Protein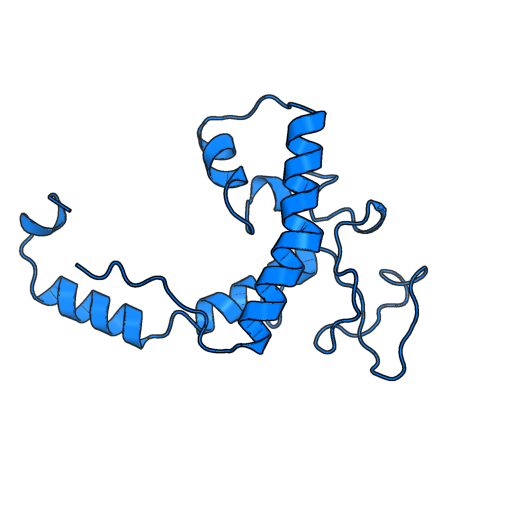 AF-F3GKU1-F1 (afdb_monomer)

Structure (mmCIF, N/CA/C/O backbone):
data_AF-F3GKU1-F1
#
_entry.id   AF-F3GKU1-F1
#
loop_
_atom_site.group_PDB
_atom_site.id
_atom_site.type_symbol
_atom_site.label_atom_id
_atom_site.label_alt_id
_atom_site.label_comp_id
_atom_site.label_asym_id
_atom_site.label_entity_id
_atom_site.label_seq_id
_atom_site.pdbx_PDB_ins_code
_atom_site.Cartn_x
_atom_site.Cartn_y
_atom_site.Cartn_z
_atom_site.occupancy
_atom_site.B_iso_or_equiv
_atom_site.auth_seq_id
_atom_site.auth_comp_id
_atom_site.auth_asym_id
_atom_site.auth_atom_id
_atom_site.pdbx_PDB_model_num
ATOM 1 N N . MET A 1 1 ? 11.829 -16.153 27.163 1.00 31.34 1 MET A N 1
ATOM 2 C CA . MET A 1 1 ? 10.716 -16.484 26.253 1.00 31.34 1 MET A CA 1
ATOM 3 C C . MET A 1 1 ? 10.863 -15.597 25.032 1.00 31.34 1 MET A C 1
ATOM 5 O O . MET A 1 1 ? 10.519 -14.423 25.094 1.00 31.34 1 MET A O 1
ATOM 9 N N . ASP A 1 2 ? 11.486 -16.125 23.980 1.00 33.62 2 ASP A N 1
ATOM 10 C CA . ASP A 1 2 ? 11.633 -15.435 22.699 1.00 33.62 2 ASP A CA 1
ATOM 11 C C . ASP A 1 2 ? 10.280 -15.423 21.992 1.00 33.62 2 ASP A C 1
ATOM 13 O O . ASP A 1 2 ? 9.871 -16.401 21.366 1.00 33.62 2 ASP A O 1
ATOM 17 N N . VAL A 1 3 ? 9.557 -14.311 22.121 1.00 36.03 3 VAL A N 1
ATOM 18 C CA . VAL A 1 3 ? 8.412 -14.024 21.257 1.00 36.03 3 VAL A CA 1
ATOM 19 C C . VAL A 1 3 ? 8.989 -13.783 19.869 1.00 36.03 3 VAL A C 1
ATOM 21 O O . VAL A 1 3 ? 9.518 -12.713 19.565 1.00 36.03 3 VAL A O 1
ATOM 24 N N . ASN A 1 4 ? 8.977 -14.840 19.065 1.00 41.72 4 ASN A N 1
ATOM 25 C CA . ASN A 1 4 ? 9.562 -14.883 17.739 1.00 41.72 4 ASN A CA 1
ATOM 26 C C . ASN A 1 4 ? 8.897 -13.802 16.872 1.00 41.72 4 ASN A C 1
ATOM 28 O O . ASN A 1 4 ? 7.766 -13.960 16.411 1.00 41.72 4 ASN A O 1
ATOM 32 N N . ARG A 1 5 ? 9.578 -12.665 16.682 1.00 47.19 5 ARG A N 1
ATOM 33 C CA . ARG A 1 5 ? 9.209 -11.688 15.656 1.00 47.19 5 ARG A CA 1
ATOM 34 C C . ARG A 1 5 ? 9.320 -12.435 14.340 1.00 47.19 5 ARG A C 1
ATOM 36 O O . ARG A 1 5 ? 10.440 -12.741 13.940 1.00 47.19 5 ARG A O 1
ATOM 43 N N . ALA A 1 6 ? 8.193 -12.748 13.704 1.00 55.69 6 ALA A N 1
ATOM 44 C CA . ALA A 1 6 ? 8.179 -13.306 12.360 1.00 55.69 6 ALA A CA 1
ATOM 45 C C . ALA A 1 6 ? 9.027 -12.392 11.464 1.00 55.69 6 ALA A C 1
ATOM 47 O O . ALA A 1 6 ? 8.610 -11.296 11.090 1.00 55.69 6 ALA A O 1
ATOM 48 N N . ARG A 1 7 ? 10.275 -12.793 11.215 1.00 62.81 7 ARG A N 1
ATOM 49 C CA . ARG A 1 7 ? 11.162 -12.087 10.305 1.00 62.81 7 ARG A CA 1
ATOM 50 C C . ARG A 1 7 ? 10.754 -12.509 8.908 1.00 62.81 7 ARG A C 1
ATOM 52 O O . ARG A 1 7 ? 10.649 -13.698 8.621 1.00 62.81 7 ARG A O 1
ATOM 59 N N . ILE A 1 8 ? 10.529 -11.527 8.046 1.00 72.06 8 ILE A N 1
ATOM 60 C CA . ILE A 1 8 ? 10.492 -11.772 6.610 1.00 72.06 8 ILE A CA 1
ATOM 61 C C . ILE A 1 8 ? 11.910 -12.223 6.243 1.00 72.06 8 ILE A C 1
ATOM 63 O O . ILE A 1 8 ? 12.859 -11.456 6.398 1.00 72.06 8 ILE A O 1
ATOM 67 N N . ASN A 1 9 ? 12.059 -13.492 5.860 1.00 77.88 9 ASN A N 1
ATOM 68 C CA . ASN A 1 9 ? 13.371 -14.092 5.604 1.00 77.88 9 ASN A CA 1
ATOM 69 C C . ASN A 1 9 ? 13.991 -13.573 4.302 1.00 77.88 9 ASN A C 1
ATOM 71 O O . ASN A 1 9 ? 15.211 -13.528 4.178 1.00 77.88 9 ASN A O 1
ATOM 75 N N . ASP A 1 10 ? 13.151 -13.168 3.349 1.00 84.69 10 ASP A N 1
ATOM 76 C CA . ASP A 1 10 ? 13.570 -12.522 2.112 1.00 84.69 10 ASP A CA 1
ATOM 77 C C . ASP A 1 10 ? 13.841 -11.017 2.351 1.00 84.69 10 ASP A C 1
ATOM 79 O O . ASP A 1 10 ? 12.898 -10.250 2.578 1.00 84.69 10 ASP A O 1
ATOM 83 N N . PRO A 1 11 ? 15.106 -10.556 2.285 1.00 87.38 11 PRO A N 1
ATOM 84 C CA . PRO A 1 11 ? 15.442 -9.154 2.516 1.00 87.38 11 PRO A CA 1
ATOM 85 C C . PRO A 1 11 ? 14.843 -8.209 1.464 1.00 87.38 11 PRO A C 1
ATOM 87 O O . PRO A 1 11 ? 14.555 -7.058 1.791 1.00 87.38 11 PRO A O 1
ATOM 90 N N . LEU A 1 12 ? 14.612 -8.669 0.229 1.00 89.88 12 LEU A N 1
ATOM 91 C CA . LEU A 1 12 ? 13.977 -7.849 -0.807 1.00 89.88 12 LEU A CA 1
ATOM 92 C C . LEU A 1 12 ? 12.496 -7.643 -0.498 1.00 89.88 12 LEU A C 1
ATOM 94 O O . LEU A 1 12 ? 11.981 -6.535 -0.627 1.00 89.88 12 LEU A O 1
ATOM 98 N N . LEU A 1 13 ? 11.819 -8.693 -0.033 1.00 91.06 13 LEU A N 1
ATOM 99 C CA . LEU A 1 13 ? 10.432 -8.589 0.409 1.00 91.06 13 LEU A CA 1
ATOM 100 C C . LEU A 1 13 ? 10.304 -7.736 1.678 1.00 91.06 13 LEU A C 1
ATOM 102 O O . LEU A 1 13 ? 9.358 -6.964 1.801 1.00 91.06 13 LEU A O 1
ATOM 106 N N . ALA A 1 14 ? 11.261 -7.832 2.604 1.00 90.94 14 ALA A N 1
ATOM 107 C CA . ALA A 1 14 ? 11.294 -6.985 3.794 1.00 90.94 14 ALA A CA 1
ATOM 108 C C . ALA A 1 14 ? 11.444 -5.499 3.427 1.00 90.94 14 ALA A C 1
ATOM 110 O O . ALA A 1 14 ? 10.723 -4.658 3.967 1.00 90.94 14 ALA A O 1
ATOM 111 N N . GLN A 1 15 ? 12.329 -5.186 2.476 1.00 93.88 15 GLN A N 1
ATOM 112 C CA . GLN A 1 15 ? 12.465 -3.834 1.937 1.00 93.88 15 GLN A CA 1
ATOM 113 C C . GLN A 1 15 ? 11.167 -3.372 1.273 1.00 93.88 15 GLN A C 1
ATOM 115 O O . GLN A 1 15 ? 10.709 -2.262 1.515 1.00 93.88 15 GLN A O 1
ATOM 120 N N . GLU A 1 16 ? 10.522 -4.236 0.494 1.00 95.25 16 GLU A N 1
ATOM 121 C CA . GLU A 1 16 ? 9.262 -3.899 -0.160 1.00 95.25 16 GLU A CA 1
ATOM 122 C C . GLU A 1 16 ? 8.127 -3.612 0.841 1.00 95.25 16 GLU A C 1
ATOM 124 O O . GLU A 1 16 ? 7.320 -2.711 0.615 1.00 95.25 16 GLU A O 1
ATOM 129 N N . VAL A 1 17 ? 8.087 -4.306 1.983 1.00 96.56 17 VAL A N 1
ATOM 130 C CA . VAL A 1 17 ? 7.172 -3.958 3.085 1.00 96.56 17 VAL A CA 1
ATOM 131 C C . VAL A 1 17 ? 7.503 -2.598 3.687 1.00 96.56 17 VAL A C 1
ATOM 133 O O . VAL A 1 17 ? 6.584 -1.836 3.998 1.00 96.56 17 VAL A O 1
ATOM 136 N N . ALA A 1 18 ? 8.785 -2.280 3.865 1.00 96.50 18 ALA A N 1
ATOM 137 C CA . ALA A 1 18 ? 9.199 -0.977 4.376 1.00 96.50 18 ALA A CA 1
ATOM 138 C C . ALA A 1 18 ? 8.779 0.147 3.418 1.00 96.50 18 ALA A C 1
ATOM 140 O O . ALA A 1 18 ? 8.179 1.127 3.859 1.00 96.50 18 ALA A O 1
ATOM 141 N N . ASP A 1 19 ? 8.997 -0.034 2.114 1.00 97.75 19 ASP A N 1
ATOM 142 C CA . ASP A 1 19 ? 8.536 0.908 1.096 1.00 97.75 19 ASP A CA 1
ATOM 143 C C . ASP A 1 19 ? 7.016 1.091 1.171 1.00 97.75 19 ASP A C 1
ATOM 145 O O . ASP A 1 19 ? 6.537 2.217 1.216 1.00 97.75 19 ASP A O 1
ATOM 149 N N . PHE A 1 20 ? 6.242 -0.001 1.244 1.00 98.50 20 PHE A N 1
ATOM 150 C CA . PHE A 1 20 ? 4.777 0.078 1.316 1.00 98.50 20 PHE A CA 1
ATOM 151 C C . PHE A 1 20 ? 4.325 0.814 2.577 1.00 98.50 20 PHE A C 1
ATOM 153 O O . PHE A 1 20 ? 3.389 1.613 2.565 1.00 98.50 20 PHE A O 1
ATOM 160 N N . THR A 1 21 ? 5.012 0.559 3.687 1.00 98.12 21 THR A N 1
ATOM 161 C CA . THR A 1 21 ? 4.732 1.216 4.961 1.00 98.12 21 THR A CA 1
ATOM 162 C C . THR A 1 21 ? 4.947 2.726 4.857 1.00 98.12 21 THR A C 1
ATOM 164 O O . THR A 1 21 ? 4.131 3.486 5.375 1.00 98.12 21 THR A O 1
ATOM 167 N N . ASN A 1 22 ? 5.998 3.166 4.165 1.00 97.94 22 ASN A N 1
ATOM 168 C CA . ASN A 1 22 ? 6.314 4.582 3.990 1.00 97.94 22 ASN A CA 1
ATOM 169 C C . ASN A 1 22 ? 5.406 5.264 2.958 1.00 97.94 22 ASN A C 1
ATOM 171 O O . ASN A 1 22 ? 4.825 6.307 3.248 1.00 97.94 22 ASN A O 1
ATOM 175 N N . ASP A 1 23 ? 5.261 4.661 1.780 1.00 98.06 23 ASP A N 1
ATOM 176 C CA . ASP A 1 23 ? 4.558 5.253 0.640 1.00 98.06 23 ASP A CA 1
ATOM 177 C C . ASP A 1 23 ? 3.034 5.239 0.841 1.00 98.06 23 ASP A C 1
ATOM 179 O O . ASP A 1 23 ? 2.338 6.185 0.477 1.00 98.06 23 ASP A O 1
ATOM 183 N N . CYS A 1 24 ? 2.505 4.182 1.462 1.00 98.56 24 CYS A N 1
ATOM 184 C CA . CYS A 1 24 ? 1.066 3.970 1.598 1.00 98.56 24 CYS A CA 1
ATOM 185 C C . CYS A 1 24 ? 0.586 4.209 3.028 1.00 98.56 24 CYS A C 1
ATOM 187 O O . CYS A 1 24 ? -0.231 5.096 3.290 1.00 98.56 24 CYS A O 1
ATOM 189 N N . TYR A 1 25 ? 1.076 3.408 3.974 1.00 98.56 25 TYR A N 1
ATOM 190 C CA . TYR A 1 25 ? 0.494 3.362 5.315 1.00 98.56 25 TYR A CA 1
ATOM 191 C C . TYR A 1 25 ? 0.750 4.642 6.115 1.00 98.56 25 TYR A C 1
ATOM 193 O O . TYR A 1 25 ? -0.182 5.191 6.700 1.00 98.56 25 TYR A O 1
ATOM 201 N N . ALA A 1 26 ? 1.978 5.165 6.115 1.00 98.06 26 ALA A N 1
ATOM 202 C CA . ALA A 1 26 ? 2.312 6.396 6.827 1.00 98.06 26 ALA A CA 1
ATOM 203 C C . ALA A 1 26 ? 1.495 7.589 6.305 1.00 98.06 26 ALA A C 1
ATOM 205 O O . ALA A 1 26 ? 0.947 8.363 7.096 1.00 98.06 26 ALA A O 1
ATOM 206 N N . LEU A 1 27 ? 1.333 7.689 4.982 1.00 97.69 27 LEU A N 1
ATOM 207 C CA . LEU A 1 27 ? 0.495 8.708 4.355 1.00 97.69 27 LEU A CA 1
ATOM 208 C C . LEU A 1 27 ? -0.983 8.553 4.750 1.00 97.69 27 LEU A C 1
ATOM 210 O O . LEU A 1 27 ? -1.633 9.540 5.099 1.00 97.69 27 LEU A O 1
ATOM 214 N N . ALA A 1 28 ? -1.508 7.325 4.776 1.00 98.25 28 ALA A N 1
ATOM 215 C CA . ALA A 1 28 ? -2.889 7.057 5.180 1.00 98.25 28 ALA A CA 1
ATOM 216 C C . ALA A 1 28 ? -3.126 7.409 6.653 1.00 98.25 28 ALA A C 1
ATOM 218 O O . ALA A 1 28 ? -4.119 8.056 6.987 1.00 98.25 28 ALA A O 1
ATOM 219 N N . ARG A 1 29 ? -2.184 7.065 7.537 1.00 98.12 29 ARG A N 1
ATOM 220 C CA . ARG A 1 29 ? -2.221 7.446 8.955 1.00 98.12 29 ARG A CA 1
ATOM 221 C C . ARG A 1 29 ? -2.193 8.960 9.138 1.00 98.12 29 ARG A C 1
ATOM 223 O O . ARG A 1 29 ? -2.963 9.473 9.944 1.00 98.12 29 ARG A O 1
ATOM 230 N N . SER A 1 30 ? -1.363 9.663 8.368 1.00 97.81 30 SER A N 1
ATOM 231 C CA . SER A 1 30 ? -1.318 11.128 8.358 1.00 97.81 30 SER A CA 1
ATOM 232 C C . SER A 1 30 ? -2.661 11.728 7.924 1.00 97.81 30 SER A C 1
ATOM 234 O O . SER A 1 30 ? -3.244 12.533 8.649 1.00 97.81 30 SER A O 1
ATOM 236 N N . ARG A 1 31 ? -3.230 11.258 6.804 1.00 97.50 31 ARG A N 1
ATOM 237 C CA . ARG A 1 31 ? -4.549 11.700 6.319 1.00 97.50 31 ARG A CA 1
ATOM 238 C C . ARG A 1 31 ? -5.657 11.420 7.338 1.00 97.50 31 ARG A C 1
ATOM 240 O O . ARG A 1 31 ? -6.488 12.291 7.582 1.00 97.50 31 ARG A O 1
ATOM 247 N N . LEU A 1 32 ? -5.669 10.236 7.954 1.00 97.62 32 LEU A N 1
ATOM 248 C CA . LEU A 1 32 ? -6.634 9.877 8.998 1.00 97.62 32 LEU A CA 1
ATOM 249 C C . LEU A 1 32 ? -6.525 10.803 10.217 1.00 97.62 32 LEU A C 1
ATOM 251 O O . LEU A 1 32 ? -7.541 11.267 10.726 1.00 97.62 32 LEU A O 1
ATOM 255 N N . PHE A 1 33 ? -5.300 11.110 10.648 1.00 96.69 33 PHE A N 1
ATOM 256 C CA . PHE A 1 33 ? -5.053 12.041 11.746 1.00 96.69 33 PHE A CA 1
ATOM 257 C C . PHE A 1 33 ? -5.530 13.464 11.426 1.00 96.69 33 PHE A C 1
ATOM 259 O O . PHE A 1 33 ? -6.079 14.131 12.295 1.00 96.69 33 PHE A O 1
ATOM 266 N N . MET A 1 34 ? -5.363 13.925 10.185 1.00 96.88 34 MET A N 1
ATOM 267 C CA . MET A 1 34 ? -5.808 15.261 9.770 1.00 96.88 34 MET A CA 1
ATOM 268 C C . MET A 1 34 ? -7.332 15.365 9.628 1.00 96.88 34 MET A C 1
ATOM 270 O O . MET A 1 34 ? -7.914 16.380 9.997 1.00 96.88 34 MET A O 1
ATOM 274 N N . THR A 1 35 ? -7.979 14.330 9.089 1.00 95.94 35 THR A N 1
ATOM 275 C CA . THR A 1 35 ? -9.422 14.342 8.777 1.00 95.94 35 THR A CA 1
ATOM 276 C C . THR A 1 35 ? -10.307 13.951 9.958 1.00 95.94 35 THR A C 1
ATOM 278 O O . THR A 1 35 ? -11.468 14.348 9.987 1.00 95.94 35 THR A O 1
ATOM 281 N N . GLN A 1 36 ? -9.770 13.197 10.924 1.00 95.12 36 GLN A N 1
ATOM 282 C CA . GLN A 1 36 ? -10.454 12.747 12.145 1.00 95.12 36 GLN A CA 1
ATOM 283 C C . GLN A 1 36 ? -11.893 12.233 11.915 1.00 95.12 36 GLN A C 1
ATOM 285 O O . GLN A 1 36 ? -12.822 12.674 12.599 1.00 95.12 36 GLN A O 1
ATOM 290 N N . PRO A 1 37 ? -12.122 11.308 10.962 1.00 95.56 37 PRO A N 1
ATOM 291 C CA . PRO A 1 37 ? -13.446 10.743 10.758 1.00 95.56 37 PRO A CA 1
ATOM 292 C C . PRO A 1 37 ? -13.875 9.932 11.985 1.00 95.56 37 PRO A C 1
ATOM 294 O O . PRO A 1 37 ? -13.052 9.364 12.708 1.00 95.56 37 PRO A O 1
ATOM 297 N N . THR A 1 38 ? -15.183 9.825 12.203 1.00 96.50 38 THR A N 1
ATOM 298 C CA . THR A 1 38 ? -15.720 8.935 13.235 1.00 96.50 38 THR A CA 1
ATOM 299 C C . THR A 1 38 ? -15.514 7.481 12.820 1.00 96.50 38 THR A C 1
ATOM 301 O O . THR A 1 38 ? -16.027 7.047 11.790 1.00 96.50 38 THR A O 1
ATOM 304 N N . LEU A 1 39 ? -14.778 6.726 13.637 1.00 96.38 39 LEU A N 1
ATOM 305 C CA . LEU A 1 39 ? -14.499 5.310 13.421 1.00 96.38 39 LEU A CA 1
ATOM 306 C C . LEU A 1 39 ? -15.202 4.443 14.468 1.00 96.38 39 LEU A C 1
ATOM 308 O O . LEU A 1 39 ? -15.283 4.794 15.645 1.00 96.38 39 LEU A O 1
ATOM 312 N N . THR A 1 40 ? -15.663 3.273 14.037 1.00 97.06 40 THR A N 1
ATOM 313 C CA . THR A 1 40 ? -16.077 2.183 14.931 1.00 97.06 40 THR A CA 1
ATOM 314 C C . THR A 1 40 ? -14.874 1.602 15.676 1.00 97.06 40 THR A C 1
ATOM 316 O O . THR A 1 40 ? -13.721 1.788 15.278 1.00 97.06 40 THR A O 1
ATOM 319 N N . LYS A 1 41 ? -15.123 0.846 16.750 1.00 95.06 41 LYS A N 1
ATOM 320 C CA . LYS A 1 41 ? -14.055 0.180 17.511 1.00 95.06 41 LYS A CA 1
ATOM 321 C C . LYS A 1 41 ? -13.266 -0.804 16.641 1.00 95.06 41 LYS A C 1
ATOM 323 O O . LYS A 1 41 ? -12.047 -0.904 16.758 1.00 95.06 41 LYS A O 1
ATOM 328 N N . GLU A 1 42 ? -13.951 -1.493 15.7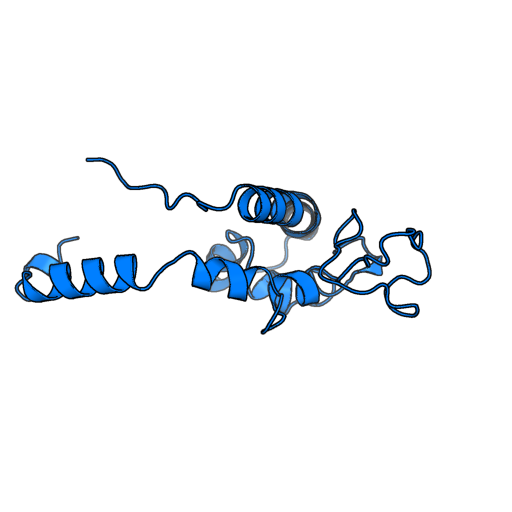39 1.00 95.12 42 GLU A N 1
ATOM 329 C CA . GLU A 1 42 ? -13.361 -2.430 14.788 1.00 95.12 42 GLU A CA 1
ATOM 330 C C . GLU A 1 42 ? -12.456 -1.695 13.796 1.00 95.12 42 GLU A C 1
ATOM 332 O O . GLU A 1 42 ? -11.334 -2.133 13.546 1.00 95.12 42 GLU A O 1
ATOM 337 N N . GLN A 1 43 ? -12.904 -0.545 13.283 1.00 96.19 43 GLN A N 1
ATOM 338 C CA . GLN A 1 43 ? -12.098 0.297 12.398 1.00 96.19 43 GLN A CA 1
ATOM 339 C C . GLN A 1 43 ? -10.881 0.886 13.115 1.00 96.19 43 GLN A C 1
ATOM 341 O O . GLN A 1 43 ? -9.802 0.894 12.535 1.00 96.19 43 GLN A O 1
ATOM 346 N N . LEU A 1 44 ? -11.014 1.316 14.375 1.00 95.50 44 LEU A N 1
ATOM 347 C CA . LEU A 1 44 ? -9.887 1.814 15.176 1.00 95.50 44 LEU A CA 1
ATOM 348 C C . LEU A 1 44 ? -8.767 0.776 15.318 1.00 95.50 44 LEU A C 1
ATOM 350 O O . LEU A 1 44 ? -7.592 1.139 15.323 1.00 95.50 44 LEU A O 1
ATOM 354 N N . ASN A 1 45 ? -9.119 -0.506 15.408 1.00 94.69 45 ASN A N 1
ATOM 355 C CA . ASN A 1 45 ? -8.140 -1.588 15.409 1.00 94.69 45 ASN A CA 1
ATOM 356 C C . ASN A 1 45 ? -7.581 -1.852 14.005 1.00 94.69 45 ASN A C 1
ATOM 358 O O . ASN A 1 45 ? -6.370 -1.994 13.847 1.00 94.69 45 ASN A O 1
ATOM 362 N N . ASP A 1 46 ? -8.446 -1.888 12.990 1.00 96.06 46 ASP A N 1
ATOM 363 C CA . ASP A 1 46 ? -8.073 -2.171 11.601 1.00 96.06 46 ASP A CA 1
ATOM 364 C C . ASP A 1 46 ? -7.064 -1.155 11.038 1.00 96.06 46 ASP A C 1
ATOM 366 O O . ASP A 1 46 ? -6.092 -1.551 10.396 1.00 96.06 46 ASP A O 1
ATOM 370 N N . VAL A 1 47 ? -7.217 0.138 11.348 1.00 97.69 47 VAL A N 1
ATOM 371 C CA . VAL A 1 47 ? -6.310 1.197 10.863 1.00 97.69 47 VAL A CA 1
ATOM 372 C C . 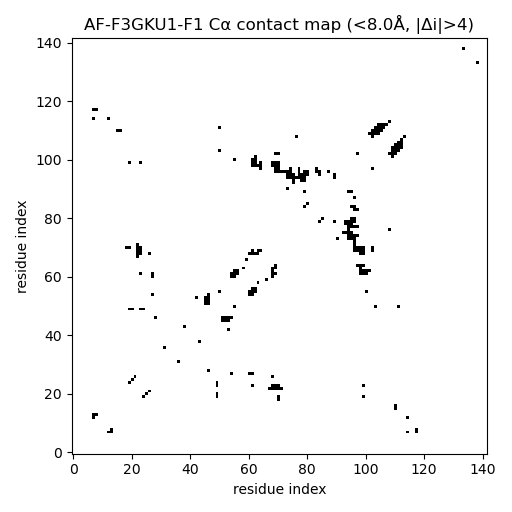VAL A 1 47 ? -4.899 1.125 11.453 1.00 97.69 47 VAL A C 1
ATOM 374 O O . VAL A 1 47 ? -4.030 1.873 11.009 1.00 97.69 47 VAL A O 1
ATOM 377 N N . ASN A 1 48 ? -4.639 0.273 12.453 1.00 95.62 48 ASN A N 1
ATOM 378 C CA . ASN A 1 48 ? -3.300 0.068 13.029 1.00 95.62 48 ASN A CA 1
ATOM 379 C C . ASN A 1 48 ? -2.446 -0.939 12.237 1.00 95.62 48 ASN A C 1
ATOM 381 O O . ASN A 1 48 ? -1.332 -1.262 12.652 1.00 95.62 48 ASN A O 1
ATOM 385 N N . TRP A 1 49 ? -2.953 -1.438 11.109 1.00 95.00 49 TRP A N 1
ATOM 386 C CA . TRP A 1 49 ? -2.288 -2.424 10.268 1.00 95.00 49 TRP A CA 1
ATOM 387 C C . TRP A 1 49 ? -2.045 -1.890 8.852 1.00 95.00 49 TRP A C 1
ATOM 389 O O . TRP A 1 49 ? -2.913 -1.245 8.266 1.00 95.00 49 TRP A O 1
ATOM 399 N N . ILE A 1 50 ? -0.887 -2.214 8.261 1.00 96.44 50 ILE A N 1
ATOM 400 C CA . ILE A 1 50 ? -0.528 -1.759 6.904 1.00 96.44 50 ILE A CA 1
ATOM 401 C C . ILE A 1 50 ? -1.536 -2.230 5.849 1.00 96.44 50 ILE A C 1
ATOM 403 O O . ILE A 1 50 ? -1.818 -1.503 4.903 1.00 96.44 50 ILE A O 1
ATOM 407 N N . GLY A 1 51 ? -2.136 -3.406 6.049 1.00 96.38 51 GLY A N 1
ATOM 408 C CA . GLY A 1 51 ? -3.184 -3.973 5.201 1.00 96.38 51 GLY A CA 1
ATOM 409 C C . GLY A 1 51 ? -4.603 -3.673 5.673 1.00 96.38 51 GLY A C 1
ATOM 410 O O . GLY A 1 51 ? -5.480 -4.509 5.456 1.00 96.38 51 GLY A O 1
ATOM 411 N N . SER A 1 52 ? -4.806 -2.560 6.383 1.00 98.25 52 SER A N 1
ATOM 412 C CA . SER A 1 52 ? -6.110 -2.084 6.859 1.00 98.25 52 SER A CA 1
ATOM 413 C C . SER A 1 52 ? -7.177 -2.182 5.767 1.00 98.25 52 SER A C 1
ATOM 415 O O . SER A 1 52 ? -7.025 -1.625 4.676 1.00 98.25 52 SER A O 1
ATOM 417 N N . ARG A 1 53 ? -8.292 -2.858 6.071 1.00 97.62 53 ARG A N 1
ATOM 418 C CA . ARG A 1 53 ? -9.453 -2.893 5.172 1.00 97.62 53 ARG A CA 1
ATOM 419 C C . ARG A 1 53 ? -10.070 -1.512 5.018 1.00 97.62 53 ARG A C 1
ATOM 421 O O . ARG A 1 53 ? -10.509 -1.182 3.925 1.00 97.62 53 ARG A O 1
ATOM 428 N N . PHE A 1 54 ? -10.065 -0.706 6.075 1.00 97.88 54 PHE A N 1
ATOM 429 C CA . PHE A 1 54 ? -10.519 0.675 6.031 1.00 97.88 54 PHE A CA 1
ATOM 430 C C . PHE A 1 54 ? -9.742 1.474 4.978 1.00 97.88 54 PHE A C 1
ATOM 432 O O . PHE A 1 54 ? -10.370 2.058 4.102 1.00 97.88 54 PHE A O 1
ATOM 439 N N . PHE A 1 55 ? -8.404 1.443 4.985 1.00 98.44 55 PHE A N 1
ATOM 440 C CA . PHE A 1 55 ? -7.605 2.155 3.974 1.00 98.44 55 PHE A CA 1
ATOM 441 C C . PHE A 1 55 ? -7.726 1.570 2.562 1.00 98.44 55 PHE A C 1
ATOM 443 O O . PHE A 1 55 ? -7.598 2.310 1.591 1.00 98.44 55 PHE A O 1
ATOM 450 N N . LEU A 1 56 ? -7.993 0.268 2.432 1.00 98.19 56 LEU A N 1
ATOM 451 C CA . LEU A 1 56 ? -8.213 -0.382 1.134 1.00 98.19 56 LEU A CA 1
ATOM 452 C C . LEU A 1 56 ? -9.582 -0.075 0.515 1.00 98.19 56 LEU A C 1
ATOM 454 O O . LEU A 1 56 ? -9.711 -0.109 -0.705 1.00 98.19 56 LEU A O 1
ATOM 458 N N . GLN A 1 57 ? -10.607 0.145 1.341 1.00 97.06 57 GLN A N 1
ATOM 459 C CA . GLN A 1 57 ? -12.007 0.228 0.903 1.00 97.06 57 GLN A CA 1
ATOM 460 C C . GLN A 1 57 ? -12.589 1.638 0.981 1.00 97.06 57 GLN A C 1
ATOM 462 O O . GLN A 1 57 ? -13.645 1.887 0.403 1.00 97.06 57 GLN A O 1
ATOM 467 N N . THR A 1 58 ? -11.938 2.550 1.700 1.00 96.56 58 THR A N 1
ATOM 468 C CA . THR A 1 58 ? -12.397 3.934 1.826 1.00 96.56 58 THR A CA 1
ATOM 469 C C . THR A 1 58 ? -11.811 4.760 0.682 1.00 96.56 58 THR A C 1
ATOM 471 O O . THR A 1 58 ? -10.585 4.877 0.620 1.00 96.56 58 THR A O 1
ATOM 474 N N . PRO A 1 59 ? -12.644 5.354 -0.194 1.00 96.31 59 PRO A N 1
ATOM 475 C CA . PRO A 1 59 ? -12.160 6.175 -1.297 1.00 96.31 59 PRO A CA 1
ATOM 476 C C . PRO A 1 59 ? -11.295 7.336 -0.814 1.00 96.31 59 PRO A C 1
ATOM 478 O O . PRO A 1 59 ? -11.599 7.973 0.199 1.00 96.31 59 PRO A O 1
ATOM 481 N N . GLY A 1 60 ? -10.232 7.632 -1.558 1.00 95.62 60 GLY A N 1
ATOM 482 C CA . GLY A 1 60 ? -9.270 8.656 -1.155 1.00 95.62 60 GLY A CA 1
ATOM 483 C C . GLY A 1 60 ? -8.229 8.133 -0.165 1.00 95.62 60 GLY A C 1
ATOM 484 O O . GLY A 1 60 ? -7.602 8.923 0.538 1.00 95.62 60 GLY A O 1
ATOM 485 N N . TYR A 1 61 ? -8.035 6.822 -0.077 1.00 97.81 61 TYR A N 1
ATOM 486 C CA . TYR A 1 61 ? -6.872 6.240 0.584 1.00 97.81 61 TYR A CA 1
ATOM 487 C C . TYR A 1 61 ? -6.097 5.431 -0.446 1.00 97.81 61 TYR A C 1
ATOM 489 O O . TYR A 1 61 ? -5.647 5.988 -1.441 1.00 97.81 61 TYR A O 1
ATOM 497 N N . TYR A 1 62 ? -5.913 4.130 -0.240 1.00 98.50 62 TYR A N 1
ATOM 498 C CA . TYR A 1 62 ? -4.978 3.336 -1.032 1.00 98.50 62 TYR A CA 1
ATOM 499 C C . TYR A 1 62 ? -5.332 3.221 -2.522 1.00 98.50 62 TYR A C 1
ATOM 501 O O . TYR A 1 62 ? -4.480 2.839 -3.329 1.00 98.50 62 TYR A O 1
ATOM 509 N N . ASP A 1 63 ? -6.571 3.534 -2.892 1.00 96.75 63 ASP A N 1
ATOM 510 C CA . ASP A 1 63 ? -7.045 3.573 -4.270 1.00 96.75 63 ASP A CA 1
ATOM 511 C C . ASP A 1 63 ? -6.632 4.853 -5.017 1.00 96.75 63 ASP A C 1
ATOM 513 O O . ASP A 1 63 ? -6.456 4.824 -6.238 1.00 96.75 63 ASP A O 1
ATOM 517 N N . ASP A 1 64 ? -6.415 5.957 -4.300 1.00 95.81 64 ASP A N 1
ATOM 518 C CA . ASP A 1 64 ? -6.163 7.280 -4.868 1.00 95.81 64 ASP A CA 1
ATOM 519 C C . ASP A 1 64 ? -4.679 7.508 -5.192 1.00 95.81 64 ASP A C 1
ATOM 521 O O . ASP A 1 64 ? -3.947 8.264 -4.542 1.00 95.81 64 ASP A O 1
ATOM 525 N N . GLY A 1 65 ? -4.236 6.850 -6.263 1.00 90.62 65 GLY A N 1
ATOM 526 C CA . GLY A 1 65 ? -2.880 7.004 -6.785 1.00 90.62 65 GLY A CA 1
ATOM 527 C C . GLY A 1 65 ? -2.518 8.441 -7.185 1.00 90.62 65 GLY A C 1
ATOM 528 O O . GLY A 1 65 ? -1.334 8.772 -7.176 1.00 90.62 65 GLY A O 1
ATOM 529 N N . PHE A 1 66 ? -3.495 9.299 -7.502 1.00 90.44 66 PHE A N 1
ATOM 530 C CA . PHE A 1 66 ? -3.248 10.699 -7.870 1.00 90.44 66 PHE A CA 1
ATOM 531 C C . PHE A 1 66 ? -2.864 11.559 -6.662 1.00 90.44 66 PHE A C 1
ATOM 533 O O . PHE A 1 66 ? -2.026 12.447 -6.792 1.00 90.44 66 PHE A O 1
ATOM 540 N N . SER A 1 67 ? -3.403 11.248 -5.479 1.00 92.44 67 SER A N 1
ATOM 541 C CA . SER A 1 67 ? -2.982 11.843 -4.201 1.00 92.44 67 SER A CA 1
ATOM 542 C C . SER A 1 67 ? -1.646 11.305 -3.667 1.00 92.44 67 SER A C 1
ATOM 544 O O . SER A 1 67 ? -1.249 11.661 -2.557 1.00 92.44 67 SER A O 1
ATOM 546 N N . GLY A 1 68 ? -0.964 10.433 -4.414 1.00 94.56 68 GLY A N 1
ATOM 547 C CA . GLY A 1 68 ? 0.307 9.835 -4.006 1.00 94.56 68 GLY A CA 1
ATOM 548 C C . GLY A 1 68 ? 0.187 8.464 -3.340 1.00 94.56 68 GLY A C 1
ATOM 549 O O . GLY A 1 68 ? 1.210 7.905 -2.968 1.00 94.56 68 GLY A O 1
ATOM 550 N N . PHE A 1 69 ? -1.008 7.862 -3.238 1.00 98.12 69 PHE A N 1
ATOM 551 C CA . PHE A 1 69 ? -1.154 6.489 -2.732 1.00 98.12 69 PHE A CA 1
ATOM 552 C C . PHE A 1 69 ? -0.751 5.446 -3.776 1.00 98.12 69 PHE A C 1
ATOM 554 O O . PHE A 1 69 ? -1.565 4.721 -4.360 1.00 98.12 69 PHE A O 1
ATOM 561 N N . ARG A 1 70 ? 0.551 5.365 -4.013 1.00 98.00 70 ARG A N 1
ATOM 562 C CA . ARG A 1 70 ? 1.189 4.426 -4.927 1.00 98.00 70 ARG A CA 1
ATOM 563 C C . ARG A 1 70 ? 2.633 4.212 -4.531 1.00 98.00 70 ARG A C 1
ATOM 565 O O . ARG A 1 70 ? 3.184 4.963 -3.740 1.00 98.00 70 ARG A O 1
ATOM 572 N N . SER A 1 71 ? 3.255 3.210 -5.138 1.00 97.69 71 SER A N 1
ATOM 573 C CA . SER A 1 71 ? 4.709 3.103 -5.077 1.00 97.69 71 SER A CA 1
ATOM 574 C C . SER A 1 71 ? 5.356 4.380 -5.616 1.00 97.69 71 SER A C 1
ATOM 576 O O . SER A 1 71 ? 5.007 4.811 -6.715 1.00 97.69 71 SER A O 1
ATOM 578 N N . HIS A 1 72 ? 6.315 4.956 -4.889 1.00 96.25 72 HIS A N 1
ATOM 579 C CA . HIS A 1 72 ? 7.085 6.109 -5.373 1.00 96.25 72 HIS A CA 1
ATOM 580 C C . HIS A 1 72 ? 8.241 5.712 -6.298 1.00 96.25 72 HIS A C 1
ATOM 582 O O . HIS A 1 72 ? 8.693 6.514 -7.112 1.00 96.25 72 HIS A O 1
ATOM 588 N N . SER A 1 73 ? 8.707 4.467 -6.193 1.00 94.50 73 SER A N 1
ATOM 589 C CA . SER A 1 73 ? 9.726 3.892 -7.077 1.00 94.50 73 SER A CA 1
ATOM 590 C C . SER A 1 73 ? 9.107 2.879 -8.048 1.00 94.50 73 SER A C 1
ATOM 592 O O . SER A 1 73 ? 8.144 2.199 -7.677 1.00 94.50 73 SER A O 1
ATOM 594 N N . PRO A 1 74 ? 9.640 2.730 -9.274 1.00 95.69 74 PRO A N 1
ATOM 595 C CA . PRO A 1 74 ? 9.137 1.748 -10.228 1.00 95.69 74 PRO A CA 1
ATOM 596 C C . PRO A 1 74 ? 9.387 0.327 -9.714 1.00 95.69 74 PRO A C 1
ATOM 598 O O . PRO A 1 74 ? 10.492 -0.006 -9.278 1.00 95.69 74 PRO A O 1
ATOM 601 N N . ARG A 1 75 ? 8.371 -0.535 -9.788 1.00 94.81 75 ARG A N 1
ATOM 602 C CA . ARG A 1 75 ? 8.460 -1.927 -9.323 1.00 94.81 75 ARG A CA 1
ATOM 603 C C . ARG A 1 75 ? 8.515 -2.873 -10.504 1.00 94.81 75 ARG A C 1
ATOM 605 O O . ARG A 1 75 ? 7.583 -2.930 -11.289 1.00 94.81 75 ARG A O 1
ATOM 612 N N . THR A 1 76 ? 9.567 -3.677 -10.600 1.00 92.44 76 THR A N 1
ATOM 613 C CA . THR A 1 76 ? 9.788 -4.600 -11.731 1.00 92.44 76 THR A CA 1
ATOM 614 C C . THR A 1 76 ? 8.680 -5.640 -11.916 1.00 92.44 76 THR A C 1
ATOM 616 O O . THR A 1 76 ? 8.403 -6.037 -13.041 1.00 92.44 76 THR A O 1
ATOM 619 N N . ARG A 1 77 ? 8.014 -6.067 -10.832 1.00 93.94 77 ARG A N 1
ATOM 620 C CA . ARG A 1 77 ? 6.862 -6.993 -10.889 1.00 93.94 77 ARG A CA 1
ATOM 621 C C . ARG A 1 77 ? 5.601 -6.359 -11.473 1.00 93.9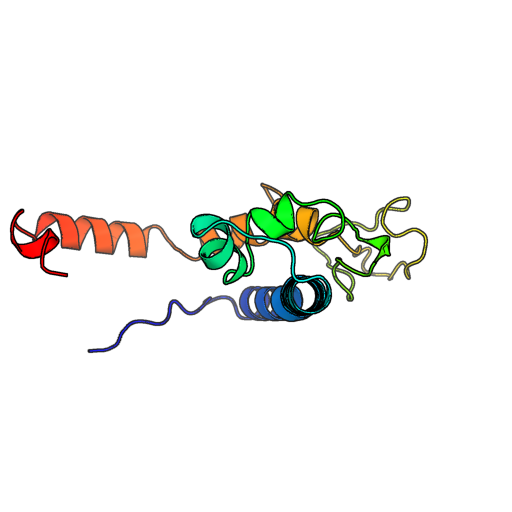4 77 ARG A C 1
ATOM 623 O O . ARG A 1 77 ? 4.678 -7.078 -11.831 1.00 93.94 77 ARG A O 1
ATOM 630 N N . TRP A 1 78 ? 5.562 -5.035 -11.538 1.00 95.94 78 TRP A N 1
ATOM 631 C CA . TRP A 1 78 ? 4.442 -4.265 -12.043 1.00 95.94 78 TRP A CA 1
ATOM 632 C C . TRP A 1 78 ? 4.855 -3.651 -13.370 1.00 95.94 78 TRP A C 1
ATOM 634 O O . TRP A 1 78 ? 5.660 -2.730 -13.363 1.00 95.94 78 TRP A O 1
ATOM 644 N N . PRO A 1 79 ? 4.338 -4.115 -14.512 1.00 95.56 79 PRO A N 1
ATOM 645 C CA . PRO A 1 79 ? 4.601 -3.442 -15.774 1.00 95.56 79 PRO A CA 1
ATOM 646 C C . PRO A 1 79 ? 4.139 -1.980 -15.724 1.00 95.56 79 PRO A C 1
ATOM 648 O O . PRO A 1 79 ? 3.140 -1.654 -15.064 1.00 95.56 79 PRO A O 1
ATOM 651 N N . TYR A 1 80 ? 4.873 -1.110 -16.415 1.00 96.50 80 TYR A N 1
ATOM 652 C CA . TYR A 1 80 ? 4.454 0.265 -16.657 1.00 96.50 80 TYR A CA 1
ATOM 653 C C . TYR A 1 80 ? 3.110 0.268 -17.386 1.00 96.50 80 TYR A C 1
ATOM 655 O O . TYR A 1 80 ? 2.950 -0.378 -18.423 1.00 96.50 80 TYR A O 1
ATOM 663 N N . ASP A 1 81 ? 2.149 0.997 -16.833 1.00 96.31 81 ASP A N 1
ATOM 664 C CA . ASP A 1 81 ? 0.803 1.124 -17.382 1.00 96.31 81 ASP A CA 1
ATOM 665 C C . ASP A 1 81 ? 0.595 2.574 -17.822 1.00 96.31 81 ASP A C 1
ATOM 667 O O . ASP A 1 81 ? 0.617 3.487 -17.002 1.00 96.31 81 ASP A O 1
ATOM 671 N N . ALA A 1 82 ? 0.397 2.801 -19.123 1.00 95.19 82 ALA A N 1
ATOM 672 C CA . ALA A 1 82 ? 0.346 4.148 -19.693 1.00 95.19 82 ALA A CA 1
ATOM 673 C C . ALA A 1 82 ? -0.850 4.988 -19.215 1.00 95.19 82 ALA A C 1
ATOM 675 O O . ALA A 1 82 ? -0.844 6.202 -19.394 1.00 95.19 82 ALA A O 1
ATOM 676 N N . THR A 1 83 ? -1.879 4.374 -18.623 1.00 94.56 83 THR A N 1
ATOM 677 C CA . THR A 1 83 ? -3.020 5.089 -18.041 1.00 94.56 83 THR A CA 1
ATOM 678 C C . THR A 1 83 ? -2.780 5.380 -16.562 1.00 94.56 83 THR A C 1
ATOM 680 O O . THR A 1 83 ? -2.920 6.521 -16.126 1.00 94.56 83 THR A O 1
ATOM 683 N N . ARG A 1 84 ? -2.370 4.376 -15.782 1.00 95.00 84 ARG A N 1
ATOM 684 C CA . ARG A 1 84 ? -2.078 4.510 -14.347 1.00 95.00 84 ARG A CA 1
ATOM 685 C C . ARG A 1 84 ? -0.855 5.392 -14.089 1.00 95.00 84 ARG A C 1
ATOM 687 O O . ARG A 1 84 ? -0.855 6.176 -13.135 1.00 95.00 84 ARG A O 1
ATOM 694 N N . ASP A 1 85 ? 0.175 5.253 -14.917 1.00 95.88 85 ASP A N 1
ATOM 695 C CA . ASP A 1 85 ? 1.507 5.835 -14.734 1.00 95.88 85 ASP A CA 1
ATOM 696 C C . ASP A 1 85 ? 1.762 7.022 -15.676 1.00 95.88 85 ASP A C 1
ATOM 698 O O . ASP A 1 85 ? 2.891 7.491 -15.755 1.00 95.88 85 ASP A O 1
ATOM 702 N N . ALA A 1 86 ? 0.733 7.540 -16.359 1.00 92.06 86 ALA A N 1
ATOM 703 C CA . ALA A 1 86 ? 0.842 8.546 -17.426 1.00 92.06 86 ALA A CA 1
ATOM 704 C C . ALA A 1 86 ? 1.705 9.780 -17.085 1.00 92.06 86 ALA A C 1
ATOM 706 O O . ALA A 1 86 ? 2.339 10.362 -17.961 1.00 92.06 86 ALA A O 1
ATOM 707 N N . ALA A 1 87 ? 1.720 10.192 -15.814 1.00 90.25 87 ALA A N 1
ATOM 708 C CA . ALA A 1 87 ? 2.476 11.348 -15.325 1.00 90.25 87 ALA A CA 1
ATOM 709 C C . ALA A 1 87 ? 3.823 10.977 -14.671 1.00 90.25 87 ALA A C 1
ATOM 711 O O . ALA A 1 87 ? 4.452 11.821 -14.035 1.00 90.25 87 ALA A O 1
ATOM 712 N N . LEU A 1 88 ? 4.249 9.717 -14.775 1.00 93.69 88 LEU A N 1
ATOM 713 C CA . LEU A 1 88 ? 5.429 9.173 -14.108 1.00 93.69 88 LEU A CA 1
ATOM 714 C C . LEU A 1 88 ? 6.476 8.684 -15.118 1.00 93.69 88 LEU A C 1
ATOM 716 O O . LEU A 1 88 ? 6.118 8.246 -16.216 1.00 93.69 88 LEU A O 1
ATOM 720 N N . PRO A 1 89 ? 7.775 8.724 -14.757 1.00 93.12 89 PRO A N 1
ATOM 721 C CA . PRO A 1 89 ? 8.844 8.314 -15.659 1.00 93.12 89 PRO A CA 1
ATOM 722 C C . PRO A 1 89 ? 8.733 6.842 -16.059 1.00 93.12 89 PRO A C 1
ATOM 724 O O . PRO A 1 89 ? 8.741 5.953 -15.207 1.00 93.12 89 PRO A O 1
ATOM 727 N N . GLN A 1 90 ? 8.730 6.573 -17.362 1.00 92.94 90 GLN A N 1
ATOM 728 C CA . GLN A 1 90 ? 8.938 5.224 -17.869 1.00 92.94 90 GLN A CA 1
ATOM 729 C C . GLN A 1 90 ? 10.438 4.913 -17.847 1.00 92.94 90 GLN A C 1
ATOM 731 O O . GLN A 1 90 ? 11.230 5.518 -18.568 1.00 92.94 90 GLN A O 1
ATOM 736 N N . THR A 1 91 ? 10.839 3.981 -16.987 1.00 85.19 91 THR A N 1
ATOM 737 C CA . THR A 1 91 ? 12.245 3.573 -16.862 1.00 85.19 91 THR A CA 1
ATOM 738 C C . THR A 1 91 ? 12.586 2.444 -17.832 1.00 85.19 91 THR A C 1
ATOM 740 O O . THR A 1 91 ? 11.720 1.659 -18.215 1.00 85.19 91 THR A O 1
ATOM 743 N N . THR A 1 92 ? 13.865 2.305 -18.197 1.00 84.00 92 THR A N 1
ATOM 744 C CA . THR A 1 92 ? 14.354 1.242 -19.100 1.00 84.00 92 THR A CA 1
ATOM 745 C C . THR A 1 92 ? 14.032 -0.170 -18.594 1.00 84.00 92 THR A C 1
ATOM 747 O O . THR A 1 92 ? 13.912 -1.097 -19.386 1.00 84.00 92 THR A O 1
ATOM 750 N N . GLY A 1 93 ? 13.859 -0.339 -17.277 1.00 83.69 93 GLY A N 1
ATOM 751 C CA . GLY A 1 93 ? 13.464 -1.605 -16.654 1.00 83.69 93 GLY A CA 1
ATOM 752 C C . GLY A 1 93 ? 11.975 -1.946 -16.777 1.00 83.69 93 GLY A C 1
ATOM 753 O O . GLY A 1 93 ? 11.566 -2.994 -16.287 1.00 83.69 93 GLY A O 1
ATOM 754 N N . GLY A 1 94 ? 11.157 -1.072 -17.375 1.00 90.44 94 GLY A N 1
ATOM 755 C CA . GLY A 1 94 ? 9.733 -1.314 -17.638 1.00 90.44 94 GLY A CA 1
ATOM 756 C C . GLY A 1 94 ? 8.838 -1.387 -16.396 1.00 90.44 94 GLY A C 1
ATOM 757 O O . GLY A 1 94 ? 7.658 -1.705 -16.529 1.00 90.44 94 GLY A O 1
ATOM 758 N N . GLY A 1 95 ? 9.378 -1.104 -15.207 1.00 95.88 95 GLY A N 1
ATOM 759 C CA . GLY A 1 95 ? 8.630 -1.101 -13.953 1.00 95.88 95 GLY A CA 1
ATOM 760 C C . GLY A 1 95 ? 7.678 0.090 -13.855 1.00 95.88 95 GLY A C 1
ATOM 761 O O . GLY A 1 95 ? 8.0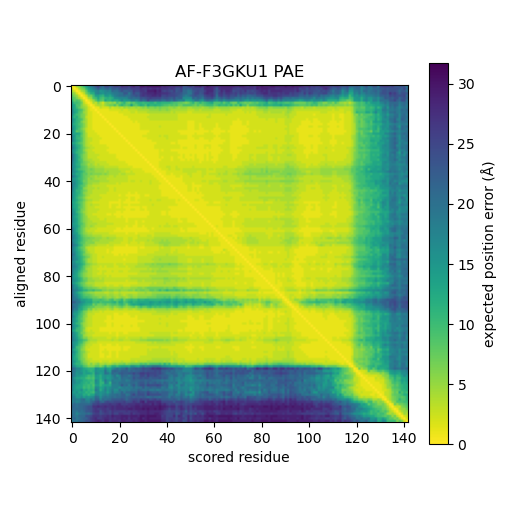17 1.206 -14.248 1.00 95.88 95 GLY A O 1
ATOM 762 N N . GLY A 1 96 ? 6.499 -0.167 -13.307 1.00 97.06 96 GLY A N 1
ATOM 763 C CA . GLY A 1 96 ? 5.411 0.777 -13.114 1.00 97.06 96 GLY A CA 1
ATOM 764 C C . GLY A 1 96 ? 5.169 1.114 -11.648 1.00 97.06 96 GLY A C 1
ATOM 765 O O . GLY A 1 96 ? 5.883 0.653 -10.750 1.00 97.06 96 GLY A O 1
ATOM 766 N N . PHE A 1 97 ? 4.137 1.921 -11.414 1.00 97.69 97 PHE A N 1
ATOM 767 C CA . PHE A 1 97 ? 3.844 2.540 -10.121 1.00 97.69 97 PHE A CA 1
ATOM 768 C C . PHE A 1 97 ? 2.435 2.146 -9.652 1.00 97.69 97 PHE A C 1
ATOM 770 O O . PHE A 1 97 ? 1.499 2.949 -9.722 1.00 97.69 97 PHE A O 1
ATOM 777 N N . PRO A 1 98 ? 2.244 0.889 -9.205 1.00 98.00 98 PRO A N 1
ATOM 778 C CA . PRO A 1 98 ? 0.934 0.413 -8.770 1.00 98.00 98 PRO A CA 1
ATOM 779 C C . PRO A 1 98 ? 0.364 1.306 -7.670 1.00 98.00 98 PRO A C 1
ATOM 781 O O . PRO A 1 98 ? 1.104 1.780 -6.801 1.00 98.00 98 PRO A O 1
ATOM 784 N N . THR A 1 99 ? -0.958 1.491 -7.670 1.00 98.19 99 THR A N 1
ATOM 785 C CA . THR A 1 99 ? -1.633 2.092 -6.511 1.00 98.19 99 THR A CA 1
ATOM 786 C C . THR A 1 99 ? -1.423 1.218 -5.280 1.00 98.19 99 THR A C 1
ATOM 788 O O . THR A 1 99 ? -1.177 0.015 -5.401 1.00 98.19 99 THR A O 1
ATOM 791 N N . CYS A 1 100 ? -1.530 1.788 -4.084 1.00 98.62 100 CYS A N 1
ATOM 792 C CA . CYS A 1 100 ? -1.382 1.021 -2.847 1.00 98.62 100 CYS A CA 1
ATOM 793 C C . CYS A 1 100 ? -2.372 -0.154 -2.783 1.00 98.62 100 CYS A C 1
ATOM 795 O O . CYS A 1 100 ? -2.005 -1.247 -2.352 1.00 98.62 100 CYS A O 1
ATOM 797 N N . THR A 1 101 ? -3.595 0.018 -3.297 1.00 98.50 101 THR A N 1
ATOM 798 C CA . THR A 1 101 ? -4.581 -1.067 -3.393 1.00 98.50 101 THR A CA 1
ATOM 799 C C . THR A 1 101 ? -4.111 -2.187 -4.317 1.00 98.50 101 THR A C 1
ATOM 801 O O . THR A 1 101 ? -4.159 -3.350 -3.914 1.00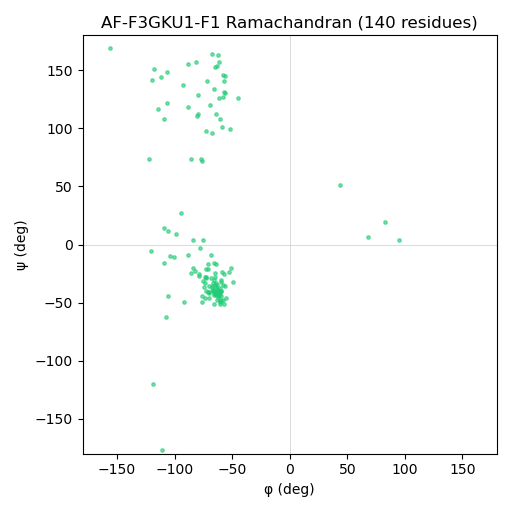 98.50 101 THR A O 1
ATOM 804 N N . GLN A 1 102 ? -3.619 -1.860 -5.519 1.00 98.06 102 GLN A N 1
ATOM 805 C CA . GLN A 1 102 ? -3.068 -2.849 -6.454 1.00 98.06 102 GLN A CA 1
ATOM 806 C C . GLN A 1 102 ? -1.867 -3.569 -5.835 1.00 98.06 102 GLN A C 1
ATOM 808 O O . GLN A 1 102 ? -1.839 -4.797 -5.760 1.00 98.06 102 GLN A O 1
ATOM 813 N N . TRP A 1 103 ? -0.909 -2.795 -5.327 1.00 98.44 103 TRP A N 1
ATOM 814 C CA . TRP A 1 103 ? 0.330 -3.301 -4.758 1.00 98.44 103 TRP A CA 1
ATOM 815 C C . TRP A 1 103 ? 0.086 -4.239 -3.575 1.00 98.44 103 TRP A C 1
ATOM 817 O O . TRP A 1 103 ? 0.728 -5.283 -3.479 1.00 98.44 103 TRP A O 1
ATOM 827 N N . TRP A 1 104 ? -0.875 -3.922 -2.708 1.00 98.38 104 TRP A N 1
ATOM 828 C CA . TRP A 1 104 ? -1.232 -4.787 -1.591 1.00 98.38 104 TRP A CA 1
ATOM 829 C C . TRP A 1 104 ? -2.019 -6.030 -2.022 1.00 98.38 104 TRP A C 1
ATOM 831 O O . TRP A 1 104 ? -1.721 -7.133 -1.555 1.00 98.38 104 TRP A O 1
ATOM 841 N N . SER A 1 105 ? -3.030 -5.848 -2.876 1.00 98.00 105 SER A N 1
ATOM 842 C CA . SER A 1 105 ? -4.166 -6.778 -2.980 1.00 98.00 105 SER A CA 1
ATOM 843 C C . SER A 1 105 ? -4.147 -7.696 -4.192 1.00 98.00 105 SER A C 1
ATOM 845 O O . SER A 1 105 ? -4.970 -8.610 -4.238 1.00 98.00 105 SER A O 1
ATOM 847 N N . ASP A 1 106 ? -3.260 -7.478 -5.165 1.00 97.94 106 ASP A N 1
ATOM 848 C CA . ASP A 1 106 ? -3.162 -8.391 -6.303 1.00 97.94 106 ASP A CA 1
ATOM 849 C C . ASP A 1 106 ? -2.904 -9.829 -5.833 1.00 97.94 106 ASP A C 1
ATOM 851 O O . ASP A 1 106 ? -2.029 -10.091 -5.004 1.00 97.94 106 ASP A O 1
ATOM 855 N N . ALA A 1 107 ? -3.703 -10.763 -6.345 1.00 94.69 107 ALA A N 1
ATOM 856 C CA . ALA A 1 107 ? -3.711 -12.140 -5.868 1.00 94.69 107 ALA A CA 1
ATOM 857 C C . ALA A 1 107 ? -2.445 -12.923 -6.248 1.00 94.69 107 ALA A C 1
ATOM 859 O O . ALA A 1 107 ? -2.150 -13.930 -5.612 1.00 94.69 107 ALA A O 1
ATOM 860 N N . SER A 1 108 ? -1.721 -12.478 -7.277 1.00 91.69 108 SER A N 1
ATOM 861 C CA . SER A 1 108 ? -0.578 -13.188 -7.854 1.00 91.69 108 SER A CA 1
ATOM 862 C C . SER A 1 108 ? 0.764 -12.560 -7.479 1.00 91.69 108 SER A C 1
ATOM 864 O O . SER A 1 108 ? 1.699 -13.259 -7.105 1.00 91.69 108 SER A O 1
ATOM 866 N N . ILE A 1 109 ? 0.866 -11.233 -7.547 1.00 95.19 109 ILE A N 1
ATOM 867 C CA . ILE A 1 109 ? 2.117 -10.489 -7.339 1.00 95.19 109 ILE A CA 1
ATOM 868 C C . ILE A 1 109 ? 2.031 -9.499 -6.173 1.00 95.19 109 ILE A C 1
ATOM 870 O O . ILE A 1 109 ? 3.042 -8.887 -5.798 1.00 95.19 109 ILE A O 1
ATOM 874 N N . GLY A 1 110 ? 0.845 -9.349 -5.579 1.00 96.94 110 GLY A N 1
ATOM 875 C CA . GLY A 1 110 ? 0.595 -8.423 -4.486 1.00 96.94 110 GLY A CA 1
ATOM 876 C C . GLY A 1 110 ? 1.394 -8.758 -3.232 1.00 96.94 110 GLY A C 1
ATOM 877 O O . GLY A 1 110 ? 1.782 -9.902 -2.971 1.00 96.94 110 GLY A O 1
ATOM 878 N N . LEU A 1 111 ? 1.656 -7.724 -2.439 1.00 96.25 111 LEU A N 1
ATOM 879 C CA . LEU A 1 111 ? 2.461 -7.815 -1.230 1.00 96.25 111 LEU A CA 1
ATOM 880 C C . LEU A 1 111 ? 1.827 -8.763 -0.206 1.00 96.25 111 LEU A C 1
ATOM 882 O O . LEU A 1 111 ? 2.532 -9.571 0.393 1.00 96.25 111 LEU A O 1
ATOM 886 N N . ARG A 1 112 ? 0.496 -8.738 -0.057 1.00 95.69 112 ARG A N 1
ATOM 887 C CA . ARG A 1 112 ? -0.216 -9.643 0.856 1.00 95.69 112 ARG A CA 1
ATOM 888 C C . ARG A 1 112 ? -0.013 -11.110 0.485 1.00 95.69 112 ARG A C 1
ATOM 890 O O . ARG A 1 112 ? 0.275 -11.908 1.369 1.00 95.69 112 ARG A O 1
ATOM 897 N N . ALA A 1 113 ? -0.181 -11.462 -0.791 1.00 93.00 113 ALA A N 1
ATOM 898 C CA . ALA A 1 113 ? -0.039 -12.841 -1.257 1.00 93.00 113 ALA A CA 1
ATOM 899 C C . ALA A 1 113 ? 1.374 -13.369 -0.968 1.00 93.00 113 ALA A C 1
ATOM 901 O O . ALA A 1 113 ? 1.533 -14.390 -0.303 1.00 93.00 113 ALA A O 1
ATOM 902 N N . ARG A 1 114 ? 2.399 -12.592 -1.331 1.00 92.38 114 ARG A N 1
ATOM 903 C CA . ARG A 1 114 ? 3.801 -12.963 -1.097 1.00 92.38 114 ARG A CA 1
ATOM 904 C C . ARG A 1 114 ? 4.188 -13.006 0.378 1.00 92.38 114 ARG A C 1
ATOM 906 O O . ARG A 1 114 ? 5.003 -13.831 0.771 1.00 92.38 114 ARG A O 1
ATOM 913 N N . LEU A 1 115 ? 3.606 -12.152 1.221 1.00 90.25 115 LEU A N 1
ATOM 914 C CA . LEU A 1 115 ? 3.809 -12.236 2.670 1.00 90.25 115 LEU A CA 1
ATOM 915 C C . LEU A 1 115 ? 3.204 -13.509 3.263 1.00 90.25 115 LEU A C 1
ATOM 917 O O . LEU A 1 115 ? 3.823 -14.123 4.128 1.00 90.25 115 LEU A O 1
ATOM 921 N N . LEU A 1 116 ? 2.028 -13.928 2.789 1.00 87.50 116 LEU A N 1
ATOM 922 C CA . LEU A 1 116 ? 1.412 -15.183 3.222 1.00 87.50 116 LEU A CA 1
ATOM 923 C C . LEU A 1 116 ? 2.256 -16.400 2.819 1.00 87.50 116 LEU A C 1
ATOM 925 O O . LEU A 1 116 ? 2.328 -17.351 3.587 1.00 87.50 116 LEU A O 1
ATOM 929 N N . GLU A 1 117 ? 2.957 -16.352 1.685 1.00 85.19 117 GLU A N 1
ATOM 930 C CA . GLU A 1 117 ? 3.902 -17.405 1.277 1.00 85.19 117 GLU A CA 1
ATOM 931 C C . GLU A 1 117 ? 5.122 -17.516 2.212 1.00 85.19 117 GLU A C 1
ATOM 933 O O . GLU A 1 117 ? 5.654 -18.610 2.405 1.00 85.19 117 GLU A O 1
ATOM 938 N N . GLN A 1 118 ? 5.558 -16.409 2.832 1.00 76.06 118 GLN A N 1
ATOM 939 C CA . GLN A 1 118 ? 6.645 -16.426 3.826 1.00 76.06 118 GLN A CA 1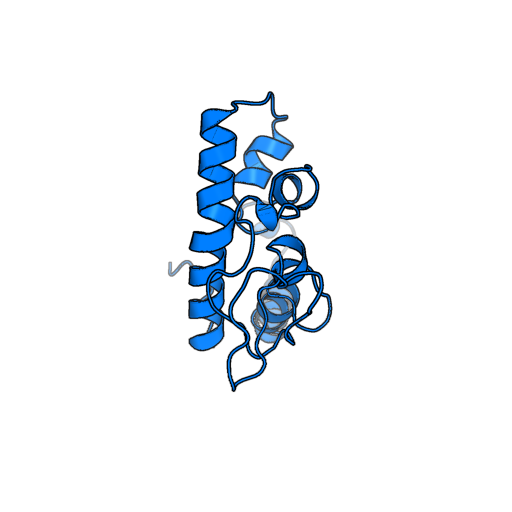
ATOM 940 C C . GLN A 1 118 ? 6.215 -17.043 5.157 1.00 76.06 118 GLN A C 1
ATOM 942 O O . GLN A 1 118 ? 7.045 -17.606 5.878 1.00 76.06 118 GLN A O 1
ATOM 947 N N . VAL A 1 119 ? 4.926 -16.939 5.495 1.00 69.50 119 VAL A N 1
ATOM 948 C CA . VAL A 1 119 ? 4.321 -17.634 6.636 1.00 69.50 119 VAL A CA 1
ATOM 949 C C . VAL A 1 119 ? 4.118 -19.090 6.220 1.00 69.50 119 VAL A C 1
ATOM 951 O O . VAL A 1 119 ? 3.033 -19.540 5.871 1.00 69.50 119 VAL A O 1
ATOM 954 N N . SER A 1 120 ? 5.231 -19.807 6.155 1.00 61.34 120 SER A N 1
ATOM 955 C CA . SER A 1 120 ? 5.325 -21.104 5.506 1.00 61.34 120 SER A CA 1
ATOM 956 C C . SER A 1 120 ? 4.433 -22.182 6.154 1.00 61.34 120 SER A C 1
ATOM 958 O O . SER A 1 120 ? 4.068 -22.090 7.335 1.00 61.34 120 SER A O 1
ATOM 960 N N . PRO A 1 121 ? 4.178 -23.289 5.427 1.00 57.16 121 PRO A N 1
ATOM 961 C CA . PRO A 1 121 ? 3.620 -24.522 5.975 1.00 57.16 121 PRO A CA 1
ATOM 962 C C . PRO A 1 121 ? 4.358 -25.037 7.209 1.00 57.16 121 PRO A C 1
ATOM 964 O O . PRO A 1 121 ? 3.776 -25.811 7.951 1.00 57.16 121 PRO A O 1
ATOM 967 N N . ASP A 1 122 ? 5.610 -24.636 7.446 1.00 60.53 122 ASP A N 1
ATOM 968 C CA . ASP A 1 122 ? 6.385 -25.020 8.627 1.00 60.53 122 ASP A CA 1
ATOM 969 C C . ASP A 1 122 ? 5.843 -24.352 9.898 1.00 60.53 122 ASP A C 1
ATOM 971 O O . ASP A 1 122 ? 5.767 -24.992 10.942 1.00 60.53 122 ASP A O 1
ATOM 975 N N . LEU A 1 123 ? 5.364 -23.105 9.816 1.00 63.62 123 LEU A N 1
ATOM 976 C CA . LEU A 1 123 ? 4.692 -22.450 10.941 1.00 63.62 123 LEU A CA 1
ATOM 977 C C . LEU A 1 123 ? 3.320 -23.083 11.201 1.00 63.62 123 LEU A C 1
ATOM 979 O O . LEU A 1 123 ? 2.985 -23.367 12.347 1.00 63.62 123 LEU A O 1
ATOM 983 N N . LEU A 1 124 ? 2.562 -23.381 10.140 1.00 66.38 124 LEU A N 1
ATOM 984 C CA . LEU A 1 124 ? 1.305 -24.133 10.239 1.00 66.38 124 LEU A CA 1
ATOM 985 C C . LEU A 1 124 ? 1.528 -25.564 10.743 1.00 66.38 124 LEU A C 1
ATOM 987 O O . LEU A 1 124 ? 0.729 -26.061 11.526 1.00 66.38 124 LEU A O 1
ATOM 991 N N . SER A 1 125 ? 2.621 -26.216 10.349 1.00 67.38 125 SER A N 1
ATOM 992 C CA . SER A 1 125 ? 2.992 -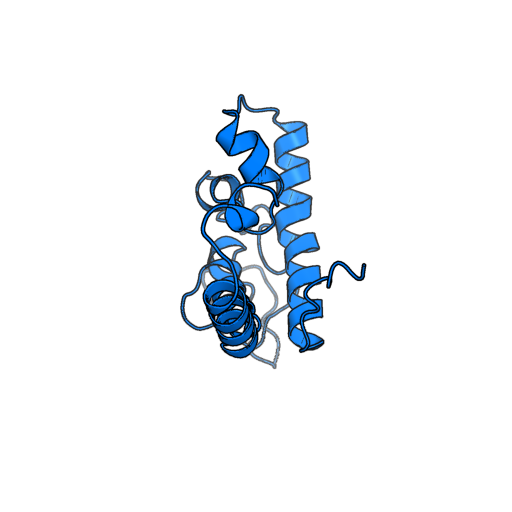27.560 10.800 1.00 67.38 125 SER A CA 1
ATOM 993 C C . SER A 1 125 ? 3.424 -27.543 12.257 1.00 67.38 125 SER A C 1
ATOM 995 O O . SER A 1 125 ? 3.017 -28.420 13.007 1.00 67.38 125 SER A O 1
ATOM 997 N N . LYS A 1 126 ? 4.181 -26.530 12.688 1.00 69.50 126 LYS A N 1
ATOM 998 C CA . LYS A 1 126 ? 4.551 -26.314 14.092 1.00 69.50 126 LYS A CA 1
ATOM 999 C C . LYS A 1 126 ? 3.338 -25.981 14.952 1.00 69.50 126 LYS A C 1
ATOM 1001 O O . LYS A 1 126 ? 3.210 -26.544 16.031 1.00 69.50 126 LYS A O 1
ATOM 1006 N N . LEU A 1 127 ? 2.418 -25.149 14.462 1.00 73.19 127 LEU A N 1
ATOM 1007 C CA . LEU A 1 127 ? 1.135 -24.882 15.120 1.00 73.19 127 LEU A CA 1
ATOM 1008 C C . LEU A 1 127 ? 0.267 -26.140 15.194 1.00 73.19 127 LEU A C 1
ATOM 1010 O O . LEU A 1 127 ? -0.288 -26.432 16.244 1.00 73.19 127 LEU A O 1
ATOM 1014 N N . ALA A 1 128 ? 0.185 -26.922 14.118 1.00 72.81 128 ALA A N 1
ATOM 1015 C CA . ALA A 1 128 ? -0.559 -28.177 14.097 1.00 72.81 128 ALA A CA 1
ATOM 1016 C C . ALA A 1 128 ? 0.079 -29.243 14.999 1.00 72.81 128 ALA A C 1
ATOM 1018 O O . ALA A 1 128 ? -0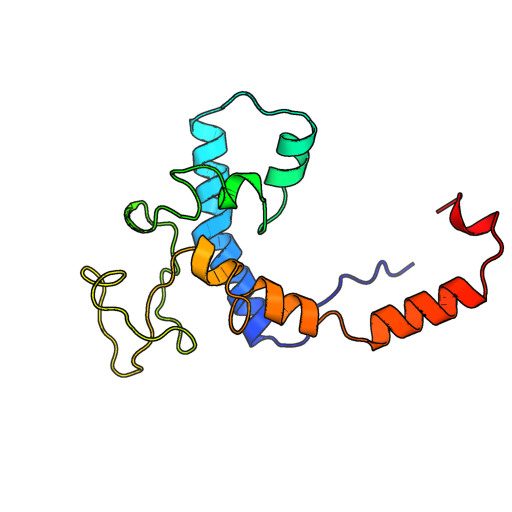.634 -30.026 15.616 1.00 72.81 128 ALA A O 1
ATOM 1019 N N . GLN A 1 129 ? 1.410 -29.291 15.089 1.00 76.00 129 GLN A N 1
ATOM 1020 C CA . GLN A 1 129 ? 2.124 -30.148 16.034 1.00 76.00 129 GLN A CA 1
ATOM 1021 C C . GLN A 1 129 ? 1.852 -29.698 17.466 1.00 76.00 129 GLN A C 1
ATOM 1023 O O . GLN A 1 129 ? 1.413 -30.512 18.264 1.00 76.00 129 GLN A O 1
ATOM 1028 N N . TRP A 1 130 ? 2.019 -28.414 17.775 1.00 77.44 130 TRP A N 1
ATOM 1029 C CA . TRP A 1 130 ? 1.702 -27.848 19.086 1.00 77.44 130 TRP A CA 1
ATOM 1030 C C . TRP A 1 130 ? 0.249 -28.125 19.501 1.00 77.44 130 TRP A C 1
ATOM 1032 O O . TRP A 1 130 ? 0.010 -28.640 20.588 1.00 77.44 130 TRP A O 1
ATOM 1042 N N . ALA A 1 131 ? -0.712 -27.915 18.600 1.00 77.00 131 ALA A N 1
ATOM 1043 C CA . ALA A 1 131 ? -2.129 -28.169 18.850 1.00 77.00 131 ALA A CA 1
ATOM 1044 C C . ALA A 1 131 ? -2.459 -29.655 19.084 1.00 77.00 131 ALA A C 1
ATOM 1046 O O . ALA A 1 131 ? -3.443 -29.957 19.750 1.00 77.00 131 ALA A O 1
ATOM 1047 N N . LYS A 1 132 ? -1.647 -30.596 18.578 1.00 74.12 132 LYS A N 1
ATOM 1048 C CA . LYS A 1 132 ? -1.797 -32.034 18.877 1.00 74.12 132 LYS A CA 1
ATOM 1049 C C . LYS A 1 132 ? -1.365 -32.402 20.297 1.00 74.12 132 LYS A C 1
ATOM 1051 O O . LYS A 1 132 ? -1.758 -33.463 20.772 1.00 74.12 132 LYS A O 1
ATOM 1056 N N . PHE A 1 133 ? -0.544 -31.574 20.940 1.00 67.94 133 PHE A N 1
ATOM 1057 C CA . PHE A 1 133 ? -0.013 -31.837 22.278 1.00 67.94 133 PHE A CA 1
ATOM 1058 C C . PHE A 1 133 ? -0.752 -31.089 23.388 1.00 67.94 133 PHE A C 1
ATOM 1060 O O . PHE A 1 133 ? -0.531 -31.411 24.550 1.00 67.94 133 PHE A O 1
ATOM 1067 N N . MET A 1 134 ? -1.628 -30.136 23.057 1.00 67.31 134 MET A N 1
ATOM 1068 C CA . MET A 1 134 ? -2.377 -29.391 24.066 1.00 67.31 134 MET A CA 1
ATOM 1069 C C . MET A 1 134 ? -3.731 -30.019 24.364 1.00 67.31 134 MET A C 1
ATOM 1071 O O . MET A 1 134 ? -4.484 -30.406 23.467 1.00 67.31 134 MET A O 1
ATOM 1075 N N . THR A 1 135 ? -4.061 -30.077 25.650 1.00 58.22 135 THR A N 1
ATOM 1076 C CA . THR A 1 135 ? -5.410 -30.417 26.102 1.00 58.22 135 THR A CA 1
ATOM 1077 C C . THR A 1 135 ? -6.321 -29.181 26.041 1.00 58.22 135 THR A C 1
ATOM 1079 O O . THR A 1 135 ? -5.828 -28.052 26.086 1.00 58.22 135 THR A O 1
ATOM 1082 N N . PRO A 1 136 ? -7.658 -29.343 25.960 1.00 57.22 136 PRO A N 1
ATOM 1083 C CA . PRO A 1 136 ? -8.601 -28.222 25.834 1.00 57.22 136 PRO A CA 1
ATOM 1084 C C . PRO A 1 136 ? -8.454 -27.117 26.894 1.00 57.22 136 PRO A C 1
ATOM 1086 O O . PRO A 1 136 ? -8.828 -25.977 26.637 1.00 57.22 136 PRO A O 1
ATOM 1089 N N . ASN A 1 137 ? -7.893 -27.437 28.063 1.00 55.19 137 ASN A N 1
ATOM 1090 C CA . ASN A 1 137 ? -7.698 -26.483 29.152 1.00 55.19 137 ASN A CA 1
ATOM 1091 C C . ASN A 1 137 ? -6.480 -25.564 28.948 1.00 55.19 137 ASN A C 1
ATOM 1093 O O . ASN A 1 137 ? -6.487 -24.451 29.452 1.00 55.19 137 ASN A O 1
ATOM 1097 N N . GLU A 1 138 ? -5.466 -25.979 28.184 1.00 55.84 138 GLU A N 1
ATOM 1098 C CA . GLU A 1 138 ? -4.241 -25.188 27.966 1.00 55.84 138 GLU A CA 1
ATOM 1099 C C . GLU A 1 138 ? -4.401 -24.155 26.837 1.00 55.84 138 GLU A C 1
ATOM 1101 O O . GLU A 1 138 ? -3.684 -23.161 26.794 1.00 55.84 138 GLU A O 1
ATOM 1106 N N . VAL A 1 139 ? -5.380 -24.352 25.945 1.00 55.88 139 VAL A N 1
ATOM 1107 C CA . VAL A 1 139 ? -5.703 -23.417 24.849 1.00 55.88 139 VAL A CA 1
ATOM 1108 C C . VAL A 1 139 ? -6.418 -22.158 25.362 1.00 55.88 139 VAL A C 1
ATOM 1110 O O . VAL A 1 139 ? -6.312 -21.107 24.741 1.00 55.88 139 VAL A O 1
ATOM 1113 N N . ASN A 1 140 ? -7.147 -22.254 26.479 1.00 51.78 140 ASN A N 1
ATOM 1114 C CA . ASN A 1 140 ? -7.954 -21.154 27.025 1.00 51.78 140 ASN A CA 1
ATOM 1115 C C . ASN A 1 140 ? -7.184 -20.223 27.983 1.00 51.78 140 ASN A C 1
ATOM 1117 O O . ASN A 1 140 ? -7.722 -19.181 28.347 1.00 51.78 140 ASN A O 1
ATOM 1121 N N . ASP A 1 141 ? -5.959 -20.590 28.374 1.00 47.53 141 ASP A N 1
ATOM 1122 C CA . ASP A 1 141 ? -5.126 -19.864 29.350 1.00 47.53 141 ASP A CA 1
ATOM 1123 C C . ASP A 1 141 ? -3.901 -19.165 28.711 1.00 47.53 141 ASP A C 1
ATOM 1125 O O . ASP A 1 141 ? -2.983 -18.747 29.419 1.00 47.53 141 ASP A O 1
ATOM 1129 N N . SER A 1 142 ? -3.861 -19.028 27.377 1.00 46.50 142 SER A N 1
ATOM 1130 C CA . SER A 1 142 ? -2.795 -18.325 26.631 1.00 46.50 142 SER A CA 1
ATOM 1131 C C . SER A 1 142 ? -3.303 -17.132 25.830 1.00 46.50 142 SER A C 1
ATOM 1133 O O . SER A 1 142 ? -4.383 -17.248 25.211 1.00 46.50 142 SER A O 1
#

Sequence (142 aa):
MDVNRARINDPLLAQEVADFTNDCYALARSRLFMTQPTLTKEQLNDVNWIGSRFFLQTPGYYDDGFSGFRSHSPRTRWPYDATRDAALPQTTGGGGFPTCTQWWSDASIGLRARLLEQVSPDLLSKLAQWAKFMTPNEVNDS

Foldseek 3Di:
DPPDPLDLPDVVLVVVVVQLCVQALVVQVVVCVVVVDDDDPVQVVQSVDSPRPCQLPPPPGQVCVVVRQKRPDFDLLAAADCVSQVVHDCDPSRGHIDGSNCQQPPCPRHSVNVVVVSCDVVVVVVVVVVVVPDDPVVVVPD

Mean predicted aligned error: 8.23 Å

Secondary structure (DSSP, 8-state):
--------S-HHHHHHHHHHIIIIIIHHHHHHHHH-----HHHHHHTTSTT-HHHHHSTTSTT-GGGT-B-SS-EEEEE--TTTSTTS---TT-EE--BHHHHHH-TTTSHHHHHHHHS-HHHHHHHHHHHHH--TTTSTT-

Radius of gyration: 18.49 Å; Cα contacts (8 Å, |Δi|>4): 146; chains: 1; bounding box: 32×47×49 Å

InterPro domains:
  IPR012931 TraG, N-terminal, Proteobacteria [PF07916] (1-137)

Solvent-accessible surface area (backbone atoms only — not comparable to full-atom values): 8311 Å² total; per-residue (Å²): 133,84,80,76,73,86,68,67,84,49,64,68,59,43,48,51,51,52,50,46,39,57,40,32,35,49,49,45,51,50,51,49,66,74,66,60,72,94,68,54,76,67,49,63,58,36,67,76,42,82,83,16,61,61,45,57,69,40,87,79,29,21,66,29,42,88,84,50,16,16,51,89,58,65,34,72,92,34,65,57,40,76,78,84,32,61,94,53,83,84,46,97,78,44,16,12,46,48,26,32,35,51,42,40,63,34,80,86,82,7,51,52,46,57,52,52,62,69,62,35,70,64,58,55,46,50,51,52,51,52,59,72,73,55,55,83,73,62,66,77,78,110

pLDDT: mean 86.93, std 16.28, range [31.34, 98.62]

Organism: NCBI:txid629263